Protein AF-A0A1S8XAU7-F1 (afdb_monomer_lite)

Organism: Opisthorchis viverrini (NCBI:txid6198)

Radius of gyration: 18.82 Å; chains: 1; bounding box: 39×49×48 Å

Secondary structure (DSSP, 8-state):
--TT---HHHHHHHHTTT-HHHHHHHIIIIISSPPEEPP--HHHHHHHHHTT-----EE------SSS------EEEE----SS-TTS-HHHHHHHHHHHHHHHHHHHHHTT-SEEEEPTTTTPPPPP-

Structure (mmCIF, N/CA/C/O backbone):
data_AF-A0A1S8XAU7-F1
#
_entry.id   AF-A0A1S8XAU7-F1
#
loop_
_atom_site.group_PDB
_atom_site.id
_atom_site.type_symbol
_atom_site.label_atom_id
_atom_site.label_alt_id
_atom_site.label_comp_id
_atom_site.label_asym_id
_atom_site.label_entity_id
_atom_site.label_seq_id
_atom_site.pdbx_PDB_ins_code
_atom_site.Cartn_x
_atom_site.Cartn_y
_atom_site.Cartn_z
_atom_site.occupancy
_atom_site.B_iso_or_equiv
_atom_site.auth_seq_id
_atom_site.auth_comp_id
_atom_site.auth_asym_id
_atom_site.auth_atom_id
_atom_site.pdbx_PDB_model_num
ATOM 1 N N . MET A 1 1 ? 12.501 27.644 3.684 1.00 48.28 1 MET A N 1
ATOM 2 C CA . MET A 1 1 ? 12.227 26.217 3.929 1.00 48.28 1 MET A CA 1
ATOM 3 C C . MET A 1 1 ? 12.328 26.024 5.430 1.00 48.28 1 MET A C 1
ATOM 5 O O . MET A 1 1 ? 13.396 26.276 5.975 1.00 48.28 1 MET A O 1
ATOM 9 N N . ASN A 1 2 ? 11.203 25.785 6.104 1.00 45.47 2 ASN A N 1
ATOM 10 C CA . ASN A 1 2 ? 11.195 25.536 7.541 1.00 45.47 2 ASN A CA 1
ATOM 11 C C . ASN A 1 2 ? 11.858 24.162 7.768 1.00 45.47 2 ASN A C 1
ATOM 13 O O . ASN A 1 2 ? 11.346 23.188 7.223 1.00 45.47 2 ASN A O 1
ATOM 17 N N . PRO A 1 3 ? 12.973 24.057 8.517 1.00 51.09 3 PRO A N 1
ATOM 18 C CA . PRO A 1 3 ? 13.658 22.779 8.748 1.00 51.09 3 PRO A CA 1
ATOM 19 C C . PRO A 1 3 ? 12.805 21.750 9.500 1.00 51.09 3 PRO A C 1
ATOM 21 O O . PRO A 1 3 ? 13.226 20.619 9.676 1.00 51.09 3 PRO A O 1
ATOM 24 N N . TRP A 1 4 ? 11.639 22.163 10.000 1.00 51.38 4 TRP A N 1
ATOM 25 C CA . TRP A 1 4 ? 10.731 21.350 10.803 1.00 51.38 4 TRP A CA 1
ATOM 26 C C . TRP A 1 4 ? 9.436 20.989 10.057 1.00 51.38 4 TRP A C 1
ATOM 28 O O . TRP A 1 4 ? 8.601 20.272 10.598 1.00 51.38 4 TRP A O 1
ATOM 38 N N . GLU A 1 5 ? 9.266 21.467 8.819 1.00 58.91 5 GLU A N 1
ATOM 39 C CA . GLU A 1 5 ? 8.208 21.047 7.884 1.00 58.91 5 GLU A CA 1
ATOM 40 C C . GLU A 1 5 ? 8.795 20.052 6.871 1.00 58.91 5 GLU A C 1
ATOM 42 O O . GLU A 1 5 ? 8.775 20.276 5.661 1.00 58.91 5 GLU A O 1
ATOM 47 N N . GLU A 1 6 ? 9.410 18.980 7.368 1.00 56.94 6 GLU A N 1
ATOM 48 C CA . GLU A 1 6 ? 10.026 17.969 6.511 1.00 56.94 6 GLU A CA 1
ATOM 49 C C . GLU A 1 6 ? 8.985 16.948 6.046 1.00 56.94 6 GLU A C 1
ATOM 51 O O . GLU A 1 6 ? 8.429 16.194 6.844 1.00 56.94 6 GLU A O 1
ATOM 56 N N . ASN A 1 7 ? 8.792 16.843 4.729 1.00 64.50 7 ASN A N 1
ATOM 57 C CA . ASN A 1 7 ? 8.047 15.741 4.105 1.00 64.50 7 ASN A CA 1
ATOM 58 C C . ASN A 1 7 ? 8.960 14.524 3.823 1.00 64.50 7 ASN A C 1
ATOM 60 O O . ASN A 1 7 ? 8.703 13.718 2.925 1.00 64.50 7 ASN A O 1
ATOM 64 N N . GLY A 1 8 ? 10.043 14.385 4.596 1.00 71.00 8 GLY A N 1
ATOM 65 C CA . GLY A 1 8 ? 11.029 13.312 4.479 1.00 71.00 8 GLY A CA 1
ATOM 66 C C . GLY A 1 8 ? 11.844 13.346 3.180 1.00 71.00 8 GLY A C 1
ATOM 67 O O . GLY A 1 8 ? 11.925 14.351 2.477 1.00 71.00 8 GLY A O 1
ATOM 68 N N . LEU A 1 9 ? 12.461 12.208 2.845 1.00 80.94 9 LEU A N 1
ATOM 69 C CA . LEU A 1 9 ? 13.309 12.051 1.653 1.00 80.94 9 LEU A CA 1
ATOM 70 C C . LEU A 1 9 ? 12.543 12.194 0.322 1.00 80.94 9 LEU A C 1
ATOM 72 O O . LEU A 1 9 ? 13.160 12.503 -0.698 1.00 80.94 9 LEU A O 1
ATOM 76 N N . ASP A 1 10 ? 11.216 12.014 0.332 1.00 78.75 10 ASP A N 1
ATOM 77 C CA . ASP A 1 10 ? 10.355 12.202 -0.847 1.00 78.75 10 ASP A CA 1
ATOM 78 C C . ASP A 1 10 ? 10.473 13.651 -1.367 1.00 78.75 10 ASP A C 1
ATOM 80 O O . ASP A 1 10 ? 10.685 13.866 -2.559 1.00 78.75 10 ASP A O 1
ATOM 84 N N . GLN A 1 11 ? 10.479 14.644 -0.474 1.00 81.31 11 GLN A N 1
ATOM 85 C CA . GLN A 1 11 ? 10.620 16.061 -0.836 1.00 81.31 11 GLN A CA 1
ATOM 86 C C . GLN A 1 11 ? 11.972 16.382 -1.487 1.00 81.31 11 GLN A C 1
ATOM 88 O O . GLN A 1 11 ? 12.057 17.198 -2.408 1.00 81.31 11 GLN A O 1
ATOM 93 N N . PHE A 1 12 ? 13.045 15.737 -1.020 1.00 79.75 12 PHE A N 1
ATOM 94 C CA . PHE A 1 12 ? 14.367 15.874 -1.632 1.00 79.75 12 PHE A CA 1
ATOM 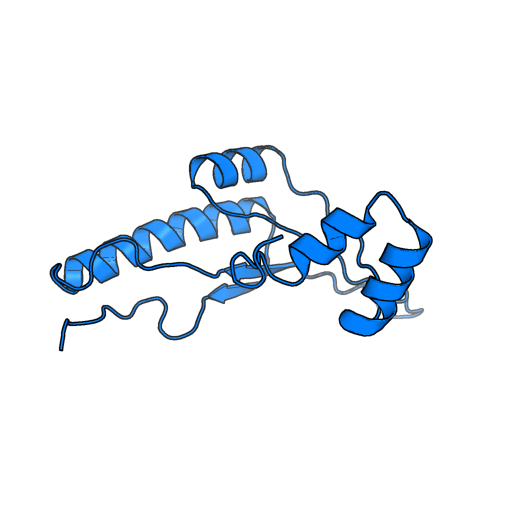95 C C . PHE A 1 12 ? 14.384 15.290 -3.043 1.00 79.75 12 PHE A C 1
ATOM 97 O O . PHE A 1 12 ? 14.993 15.879 -3.934 1.00 79.75 12 PHE A O 1
ATOM 104 N N . SER A 1 13 ? 13.685 14.172 -3.263 1.00 80.50 13 SER A N 1
ATOM 105 C CA . SER A 1 13 ? 13.545 13.598 -4.600 1.00 80.50 13 SER A CA 1
ATOM 106 C C . SER A 1 13 ? 12.770 14.523 -5.544 1.00 80.50 13 SER A C 1
ATOM 108 O O . SER A 1 13 ? 13.254 14.772 -6.643 1.00 80.50 13 SER A O 1
ATOM 110 N N . GLU A 1 14 ? 11.663 15.117 -5.083 1.00 84.06 14 GLU A N 1
ATOM 111 C CA . GLU A 1 14 ? 10.847 16.081 -5.842 1.00 84.06 14 GLU A CA 1
ATOM 112 C C . GLU A 1 14 ? 11.647 17.340 -6.204 1.00 84.06 14 GLU A C 1
ATOM 114 O O . GLU A 1 14 ? 11.641 17.797 -7.343 1.00 84.06 14 GLU A O 1
ATOM 119 N N . THR A 1 15 ? 12.419 17.870 -5.251 1.00 85.75 15 THR A N 1
ATOM 120 C CA . THR A 1 15 ? 13.265 19.056 -5.475 1.00 85.75 15 THR A CA 1
ATOM 121 C C . THR A 1 15 ? 14.338 18.804 -6.540 1.00 85.75 15 THR A C 1
ATOM 123 O O . THR A 1 15 ? 14.741 19.725 -7.251 1.00 85.75 15 THR A O 1
ATOM 126 N N . LEU A 1 16 ? 14.807 17.560 -6.660 1.00 85.56 16 LEU A N 1
ATOM 127 C CA . LEU A 1 16 ? 15.823 17.155 -7.628 1.00 85.56 16 LEU A CA 1
ATOM 128 C C . LEU A 1 16 ? 15.233 16.672 -8.960 1.00 85.56 16 LEU A C 1
ATOM 130 O O . LEU A 1 16 ? 16.005 16.352 -9.857 1.00 85.56 16 LEU A O 1
ATOM 134 N N . GLU A 1 17 ? 13.909 16.641 -9.148 1.00 83.25 17 GLU A N 1
ATOM 135 C CA . GLU A 1 17 ? 13.299 16.127 -10.388 1.00 83.25 17 GLU A CA 1
ATOM 136 C C . GLU A 1 17 ? 13.765 16.865 -11.648 1.00 83.25 17 GLU A C 1
ATOM 138 O O . GLU A 1 17 ? 13.919 16.247 -12.703 1.00 83.25 17 GLU A O 1
ATOM 143 N N . SER A 1 18 ? 14.048 18.168 -11.542 1.00 87.62 18 SER A N 1
ATOM 144 C CA . SER A 1 18 ? 14.593 18.964 -12.648 1.00 87.62 18 SER A CA 1
ATOM 145 C C . SER A 1 18 ? 16.081 18.714 -12.921 1.00 87.62 18 SER A C 1
ATOM 147 O O . SER A 1 18 ? 16.564 19.039 -14.004 1.00 87.62 18 SER A O 1
ATOM 149 N N . ASP A 1 19 ? 16.817 18.153 -11.958 1.00 91.12 19 ASP A N 1
ATOM 150 C CA . ASP A 1 19 ? 18.228 17.786 -12.087 1.00 91.12 19 ASP A CA 1
ATOM 151 C C . ASP A 1 19 ? 18.364 16.262 -12.177 1.00 91.12 19 ASP A C 1
ATOM 153 O O . ASP A 1 19 ? 18.566 15.556 -11.188 1.00 91.12 19 ASP A O 1
ATOM 157 N N . SER A 1 20 ? 18.290 15.745 -13.405 1.00 87.69 20 SER A N 1
ATOM 158 C CA . SER A 1 20 ? 18.391 14.305 -13.660 1.00 87.69 20 SER A CA 1
ATOM 159 C C . SER A 1 20 ? 19.668 13.678 -13.088 1.00 87.69 20 SER A C 1
ATOM 161 O O . SER A 1 20 ? 19.628 12.517 -12.681 1.00 87.69 20 SER A O 1
ATOM 163 N N . TYR A 1 21 ? 20.791 14.405 -13.065 1.00 89.88 21 TYR A N 1
ATOM 164 C CA . TYR A 1 21 ? 22.052 13.882 -12.538 1.00 89.88 21 TYR A CA 1
ATOM 165 C C . TYR A 1 21 ? 22.039 13.865 -11.006 1.00 89.88 21 TYR A C 1
ATOM 167 O O . TYR A 1 21 ? 22.407 12.860 -10.391 1.00 89.88 21 TYR A O 1
ATOM 175 N N . GLY A 1 22 ? 21.562 14.949 -10.389 1.00 91.31 22 GLY A N 1
ATOM 176 C CA . GLY A 1 22 ? 21.364 15.041 -8.945 1.00 91.31 22 GLY A CA 1
ATOM 177 C C . GLY A 1 22 ? 20.417 13.964 -8.415 1.00 91.31 22 GLY A C 1
ATOM 178 O O . GLY A 1 22 ? 20.750 13.278 -7.446 1.00 91.31 22 GLY A O 1
ATOM 179 N N . LEU A 1 23 ? 19.287 13.740 -9.091 1.00 89.12 23 LEU A N 1
ATOM 180 C CA . LEU A 1 23 ? 18.319 12.705 -8.725 1.00 89.12 23 LEU A CA 1
ATOM 181 C C . LEU A 1 23 ? 18.914 11.295 -8.833 1.00 89.12 23 LEU A C 1
ATOM 183 O O . LEU A 1 23 ? 18.711 10.466 -7.946 1.00 89.12 23 LEU A O 1
ATOM 187 N N . GLU A 1 24 ? 19.679 11.011 -9.889 1.00 89.69 24 GLU A N 1
ATOM 188 C CA . GLU A 1 24 ? 20.340 9.714 -10.045 1.00 89.69 24 GLU A CA 1
ATOM 189 C C . GLU A 1 24 ? 21.387 9.474 -8.948 1.00 89.69 24 GLU A C 1
ATOM 191 O O . GLU A 1 24 ? 21.421 8.396 -8.348 1.00 89.69 24 GLU A O 1
ATOM 196 N N . ALA A 1 25 ? 22.206 10.482 -8.633 1.00 91.50 25 ALA A N 1
ATOM 197 C CA . ALA A 1 25 ? 23.181 10.405 -7.551 1.00 91.50 25 ALA A CA 1
ATOM 198 C C . ALA A 1 25 ? 22.505 10.200 -6.185 1.00 91.50 25 ALA A C 1
ATOM 200 O O . ALA A 1 25 ? 22.943 9.346 -5.412 1.00 91.50 25 ALA A O 1
ATOM 201 N N . PHE A 1 26 ? 21.416 10.922 -5.911 1.00 91.19 26 PHE A N 1
ATOM 202 C CA . PHE A 1 26 ? 20.611 10.768 -4.701 1.00 91.19 26 PHE A CA 1
ATOM 203 C C . PHE A 1 26 ? 20.034 9.353 -4.584 1.00 91.19 26 PHE A C 1
ATOM 205 O O . PHE A 1 26 ? 20.267 8.672 -3.583 1.00 91.19 26 PHE A O 1
ATOM 212 N N . CYS A 1 27 ? 19.366 8.856 -5.633 1.00 90.31 27 CYS A N 1
ATOM 213 C CA . CYS A 1 27 ? 18.843 7.492 -5.651 1.00 90.31 27 CYS A CA 1
ATOM 214 C C . CYS A 1 27 ? 19.949 6.453 -5.450 1.00 90.31 27 CYS A C 1
ATOM 216 O O . CYS A 1 27 ? 19.754 5.500 -4.700 1.00 90.31 27 CYS A O 1
ATOM 218 N N . ARG A 1 28 ? 21.118 6.640 -6.075 1.00 91.75 28 ARG A N 1
ATOM 219 C CA . ARG A 1 28 ? 22.252 5.723 -5.931 1.00 91.75 28 ARG A CA 1
ATOM 220 C C . ARG A 1 28 ? 22.792 5.672 -4.505 1.00 91.75 28 ARG A C 1
ATOM 222 O O . ARG A 1 28 ? 23.123 4.595 -4.021 1.00 91.75 28 ARG A O 1
ATOM 229 N N . LEU A 1 29 ? 22.897 6.822 -3.845 1.00 92.62 29 LEU A N 1
ATOM 230 C CA . LEU A 1 29 ? 23.482 6.926 -2.508 1.00 92.62 29 LEU A CA 1
ATOM 231 C C . LEU A 1 29 ? 22.522 6.474 -1.402 1.00 92.62 29 LEU A C 1
ATOM 233 O O . LEU A 1 29 ? 22.948 5.759 -0.502 1.00 92.62 29 LEU A O 1
ATOM 237 N N . PHE A 1 30 ? 21.246 6.860 -1.471 1.00 90.69 30 PHE A N 1
ATOM 238 C CA . PHE A 1 30 ? 20.274 6.587 -0.402 1.00 90.69 30 PHE A CA 1
ATOM 239 C C . PHE A 1 30 ? 19.478 5.298 -0.613 1.00 90.69 30 PHE A C 1
ATOM 241 O O . PHE A 1 30 ? 19.161 4.604 0.348 1.00 90.69 30 PHE A O 1
ATOM 248 N N . TYR A 1 31 ? 19.170 4.963 -1.867 1.00 88.94 31 TYR A N 1
ATOM 249 C CA . TYR A 1 31 ? 18.299 3.836 -2.216 1.00 88.94 31 TYR A CA 1
ATOM 250 C C . TYR A 1 31 ? 19.017 2.742 -3.025 1.00 88.94 31 TYR A C 1
ATOM 252 O O . TYR A 1 31 ? 18.431 1.705 -3.332 1.00 88.94 31 TYR A O 1
ATOM 260 N N . GLY A 1 32 ? 20.287 2.946 -3.390 1.00 89.62 32 GLY A N 1
ATOM 261 C CA . GLY A 1 32 ? 21.094 2.022 -4.189 1.00 89.62 32 GLY A CA 1
ATOM 262 C C . GLY A 1 32 ? 20.840 2.122 -5.695 1.00 89.62 32 GLY A C 1
ATOM 263 O O . GLY A 1 32 ? 21.733 2.495 -6.453 1.00 89.62 32 GLY A O 1
ATOM 264 N N . LYS A 1 33 ? 19.635 1.787 -6.165 1.00 86.31 33 LYS A N 1
ATOM 265 C CA . LYS A 1 33 ? 19.253 1.908 -7.584 1.00 86.31 33 LYS A CA 1
ATOM 266 C C . LYS A 1 33 ? 17.869 2.533 -7.693 1.00 86.31 33 LYS A C 1
ATOM 268 O O . LYS A 1 33 ? 16.961 2.158 -6.958 1.00 86.31 33 LYS A O 1
ATOM 273 N N . ARG A 1 34 ? 17.685 3.434 -8.663 1.00 87.12 34 ARG A N 1
ATOM 274 C CA . ARG A 1 34 ? 16.352 3.921 -9.028 1.00 87.12 34 ARG A CA 1
ATOM 275 C C . ARG A 1 34 ? 15.506 2.757 -9.554 1.00 87.12 34 ARG A C 1
ATOM 277 O O . ARG A 1 34 ? 15.906 2.071 -10.496 1.00 87.12 34 ARG A O 1
ATOM 284 N N . LEU A 1 35 ? 14.366 2.525 -8.914 1.00 90.00 35 LEU A N 1
ATOM 285 C CA . LEU A 1 35 ? 13.421 1.485 -9.309 1.00 90.00 35 LEU A CA 1
ATOM 286 C C . LEU A 1 35 ? 12.453 2.013 -10.363 1.00 90.00 35 LEU A C 1
ATOM 288 O O . LEU A 1 35 ? 12.078 3.186 -10.339 1.00 90.00 35 LEU A O 1
ATOM 292 N N . ASP A 1 36 ? 12.013 1.120 -11.243 1.00 90.81 36 ASP A N 1
ATOM 293 C CA . ASP A 1 36 ? 10.962 1.438 -12.202 1.00 90.81 36 ASP A CA 1
ATOM 294 C C . ASP A 1 36 ? 9.622 1.538 -11.469 1.00 90.81 36 ASP A C 1
ATOM 296 O O . ASP A 1 36 ? 9.288 0.683 -10.639 1.00 90.81 36 ASP A O 1
ATOM 300 N N . VAL A 1 37 ? 8.840 2.566 -11.796 1.00 91.88 37 VAL A N 1
ATOM 301 C CA . VAL A 1 37 ? 7.463 2.691 -11.312 1.00 91.88 37 VAL A CA 1
ATOM 302 C C . VAL A 1 37 ? 6.613 1.643 -12.024 1.00 91.88 37 VAL A C 1
ATOM 304 O O . VAL A 1 37 ? 6.618 1.539 -13.252 1.00 91.88 37 VAL A O 1
ATOM 307 N N . LEU A 1 38 ? 5.902 0.830 -11.249 1.00 93.50 38 LEU A N 1
ATOM 308 C CA . LEU A 1 38 ? 5.013 -0.188 -11.788 1.00 93.50 38 LEU A CA 1
ATOM 309 C C . LEU A 1 38 ? 3.665 0.456 -12.121 1.00 93.50 38 LEU A C 1
ATOM 311 O O . LEU A 1 38 ? 3.064 1.100 -11.268 1.00 93.50 38 LEU A O 1
ATOM 315 N N . SER A 1 39 ? 3.173 0.245 -13.342 1.00 91.44 39 SER A N 1
ATOM 316 C CA . SER A 1 39 ? 1.822 0.668 -13.717 1.00 91.44 39 SER A CA 1
ATOM 317 C C . SER A 1 39 ? 0.780 -0.099 -12.900 1.00 91.44 39 SER A C 1
ATOM 319 O O . SER A 1 39 ? 0.817 -1.333 -12.812 1.00 91.44 39 SER A O 1
ATOM 321 N N . ILE A 1 40 ? -0.133 0.653 -12.296 1.00 93.50 40 ILE A N 1
ATOM 322 C CA . ILE A 1 40 ? -1.256 0.155 -11.505 1.00 93.50 40 ILE A CA 1
ATOM 323 C C . ILE A 1 40 ? -2.549 0.406 -12.303 1.00 93.50 40 ILE A C 1
ATOM 325 O O . ILE A 1 40 ? -2.598 1.388 -13.047 1.00 93.50 40 ILE A O 1
ATOM 329 N N . PRO A 1 41 ? -3.581 -0.457 -12.198 1.00 95.00 41 PRO A N 1
ATOM 330 C CA . PRO A 1 41 ? -4.869 -0.209 -12.839 1.00 95.00 41 PRO A CA 1
ATOM 331 C C . PRO A 1 41 ? -5.495 1.124 -12.412 1.00 95.00 41 PRO A C 1
ATOM 333 O O . PRO A 1 41 ? -5.458 1.482 -11.236 1.00 95.00 41 PRO A O 1
ATOM 336 N N . GLU A 1 42 ? -6.116 1.819 -13.362 1.00 95.06 42 GLU A N 1
ATOM 337 C CA . GLU A 1 42 ? -6.749 3.127 -13.142 1.00 95.06 42 GLU A CA 1
ATOM 338 C C . GLU A 1 42 ? -7.840 3.069 -12.058 1.00 95.06 42 GLU A C 1
ATOM 340 O O . GLU A 1 42 ? -7.878 3.905 -11.158 1.00 95.06 42 GLU A O 1
ATOM 345 N N . ASP A 1 43 ? -8.659 2.014 -12.063 1.00 94.56 43 ASP A N 1
ATOM 346 C CA . ASP A 1 43 ? -9.717 1.809 -11.065 1.00 94.56 43 ASP A CA 1
ATOM 347 C C . ASP A 1 43 ? -9.167 1.731 -9.626 1.00 94.56 43 ASP A C 1
ATOM 349 O O . ASP A 1 43 ? -9.805 2.201 -8.675 1.00 94.56 43 ASP A O 1
ATOM 353 N N . ALA A 1 44 ? -7.963 1.167 -9.461 1.00 95.56 44 ALA A N 1
ATOM 354 C CA . ALA A 1 44 ? -7.290 1.086 -8.169 1.00 95.56 44 ALA A CA 1
ATOM 355 C C . ALA A 1 44 ? -6.769 2.454 -7.718 1.00 95.56 44 ALA A C 1
ATOM 357 O O . ALA A 1 44 ? -6.898 2.786 -6.539 1.00 95.56 44 ALA A O 1
ATOM 358 N N . TYR A 1 45 ? -6.253 3.274 -8.641 1.00 94.81 45 TYR A N 1
ATOM 359 C CA . TYR A 1 45 ? -5.872 4.656 -8.343 1.00 94.81 45 TYR A CA 1
ATOM 360 C C . TYR A 1 45 ? -7.073 5.494 -7.904 1.00 94.81 45 TYR A C 1
ATOM 362 O O . TYR A 1 45 ? -7.020 6.119 -6.848 1.00 94.81 45 TYR A O 1
ATOM 370 N N . GLN A 1 46 ? -8.182 5.442 -8.643 1.00 95.44 46 GLN A N 1
ATOM 371 C CA . GLN A 1 46 ? -9.398 6.194 -8.310 1.00 95.44 46 GLN A CA 1
ATOM 372 C C . GLN A 1 46 ? -10.012 5.751 -6.979 1.00 95.44 46 GLN A C 1
ATOM 374 O O . GLN A 1 46 ? -10.578 6.545 -6.226 1.00 95.44 46 GLN A O 1
ATOM 379 N N . THR A 1 47 ? -9.930 4.457 -6.666 1.00 95.38 47 THR A N 1
ATOM 380 C CA . THR A 1 47 ? -10.387 3.946 -5.371 1.00 95.38 47 THR A CA 1
ATOM 381 C C . THR A 1 47 ? -9.462 4.399 -4.246 1.00 95.38 47 THR A C 1
ATOM 383 O O . THR A 1 47 ? -9.960 4.853 -3.220 1.00 95.38 47 THR A O 1
ATOM 386 N N . ALA A 1 48 ? -8.144 4.360 -4.446 1.00 95.50 48 ALA A N 1
ATOM 387 C CA . ALA A 1 48 ? -7.180 4.857 -3.469 1.00 95.50 48 ALA A CA 1
ATOM 388 C C . ALA A 1 48 ? -7.344 6.363 -3.200 1.00 95.50 48 ALA A C 1
ATOM 390 O O . ALA A 1 48 ? -7.360 6.769 -2.042 1.00 95.50 48 ALA A O 1
ATOM 391 N N . GLU A 1 49 ? -7.553 7.175 -4.239 1.00 95.12 49 GLU A N 1
ATOM 392 C CA . GLU A 1 49 ? -7.780 8.620 -4.115 1.00 95.12 49 GLU A CA 1
ATOM 393 C C . GLU A 1 49 ? -9.038 8.930 -3.288 1.00 95.12 49 GLU A C 1
ATOM 395 O O . GLU A 1 49 ? -8.985 9.717 -2.345 1.00 95.12 49 GLU A O 1
ATOM 400 N N . ARG A 1 50 ? -10.157 8.239 -3.556 1.00 95.88 50 ARG A N 1
ATOM 401 C CA . ARG A 1 50 ? -11.396 8.380 -2.763 1.00 95.88 50 ARG A CA 1
ATOM 402 C C . ARG A 1 50 ? -11.226 7.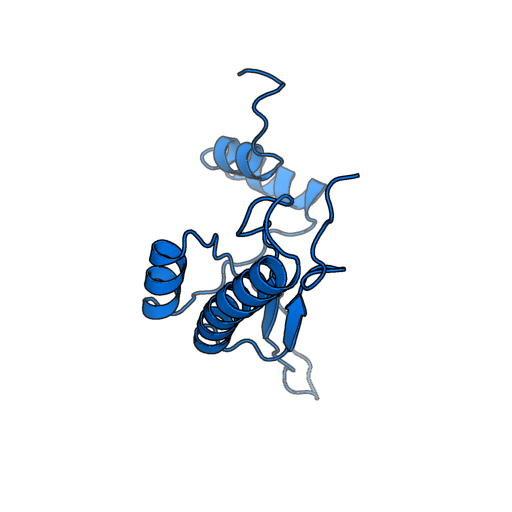991 -1.293 1.00 95.88 50 ARG A C 1
ATOM 404 O O . ARG A 1 50 ? -11.984 8.468 -0.451 1.00 95.88 50 ARG A O 1
ATOM 411 N N . LEU A 1 51 ? -10.278 7.105 -0.998 1.00 94.19 51 LEU A N 1
ATOM 412 C CA . LEU A 1 51 ? -9.974 6.625 0.349 1.00 94.19 51 LEU A CA 1
ATOM 413 C C . LEU A 1 51 ? -8.869 7.431 1.047 1.00 94.19 51 LEU A C 1
ATOM 415 O O . LEU A 1 51 ? -8.509 7.075 2.169 1.00 94.19 51 LEU A O 1
ATOM 419 N N . ASP A 1 52 ? -8.333 8.478 0.407 1.00 93.62 52 ASP A N 1
ATOM 420 C CA . ASP A 1 52 ? -7.165 9.234 0.886 1.00 93.62 52 ASP A CA 1
ATOM 421 C C . ASP A 1 52 ? -5.956 8.314 1.174 1.00 93.62 52 ASP A C 1
ATOM 423 O O . ASP A 1 52 ? -5.239 8.440 2.170 1.00 93.62 52 ASP A O 1
ATOM 427 N N . LEU A 1 53 ? -5.753 7.317 0.305 1.00 93.19 53 LEU A N 1
ATOM 428 C CA . LEU A 1 53 ? -4.677 6.333 0.394 1.00 93.19 53 LEU A CA 1
ATOM 429 C C . LEU A 1 53 ? -3.563 6.668 -0.605 1.00 93.19 53 LEU A C 1
ATOM 431 O O . LEU A 1 53 ? -3.752 6.610 -1.821 1.00 93.19 53 LEU A O 1
ATOM 435 N N . LYS A 1 54 ? -2.351 6.924 -0.101 1.00 93.62 54 LYS A N 1
ATOM 436 C CA . LYS A 1 54 ? -1.154 7.088 -0.940 1.00 93.62 54 LYS A CA 1
ATOM 437 C C . LYS A 1 54 ? -0.742 5.743 -1.548 1.00 93.62 54 LYS A C 1
ATOM 439 O O . LYS A 1 54 ? -0.129 4.914 -0.878 1.00 93.62 54 LYS A O 1
ATOM 444 N N . LEU A 1 55 ? -1.031 5.554 -2.834 1.00 95.12 55 LEU A N 1
ATOM 445 C CA . LEU A 1 55 ? -0.703 4.336 -3.575 1.00 95.12 55 LEU A CA 1
ATOM 446 C C . LEU A 1 55 ? 0.567 4.519 -4.422 1.00 95.12 55 LEU A C 1
ATOM 448 O O . LEU A 1 55 ? 0.601 5.310 -5.363 1.00 95.12 55 LEU A O 1
ATOM 452 N N . LYS A 1 56 ? 1.621 3.763 -4.098 1.00 93.88 56 LYS A N 1
ATOM 453 C CA . LYS A 1 56 ? 2.892 3.721 -4.839 1.00 93.88 56 LYS A CA 1
ATOM 454 C C . LYS A 1 56 ? 3.231 2.268 -5.179 1.00 93.88 56 LYS A C 1
ATOM 456 O O . LYS A 1 56 ? 3.077 1.391 -4.332 1.00 93.88 56 LYS A O 1
ATOM 461 N N . ALA A 1 57 ? 3.730 2.010 -6.388 1.00 95.94 57 ALA A N 1
ATOM 462 C CA . ALA A 1 57 ? 4.178 0.680 -6.793 1.00 95.94 57 ALA A CA 1
ATOM 463 C C . ALA A 1 57 ? 5.500 0.747 -7.559 1.00 95.94 57 ALA A C 1
ATOM 465 O O . ALA A 1 57 ? 5.685 1.573 -8.452 1.00 95.94 57 ALA A O 1
ATOM 466 N N . TYR A 1 58 ? 6.409 -0.164 -7.220 1.00 95.38 58 TYR A N 1
ATOM 467 C CA . TYR A 1 58 ? 7.755 -0.222 -7.781 1.00 95.38 58 TYR A CA 1
ATOM 468 C C . TYR A 1 58 ? 8.099 -1.644 -8.201 1.00 95.38 58 TYR A C 1
ATOM 470 O O . TYR A 1 58 ? 7.602 -2.620 -7.633 1.00 95.38 58 TYR A O 1
ATOM 478 N N . ARG A 1 59 ? 8.977 -1.766 -9.194 1.00 94.38 59 ARG A N 1
ATOM 479 C CA . ARG A 1 59 ? 9.453 -3.048 -9.702 1.00 94.38 59 ARG A CA 1
ATOM 480 C C . ARG A 1 59 ? 10.923 -3.249 -9.363 1.00 94.38 59 ARG A C 1
ATOM 482 O O . ARG A 1 59 ? 11.782 -2.473 -9.770 1.00 94.38 59 ARG A O 1
ATOM 489 N N . PHE A 1 60 ? 11.213 -4.375 -8.721 1.00 92.94 60 PHE A N 1
ATOM 490 C CA . PHE A 1 60 ? 12.570 -4.896 -8.604 1.00 92.94 60 PHE A CA 1
ATOM 491 C C . PHE A 1 60 ? 12.843 -5.843 -9.782 1.00 92.94 60 PHE A C 1
ATOM 493 O O . PHE A 1 60 ? 12.161 -6.865 -9.912 1.00 92.94 60 PHE A O 1
ATOM 500 N N . PRO A 1 61 ? 13.784 -5.520 -10.686 1.00 89.25 61 PRO A N 1
ATOM 501 C CA . PRO A 1 61 ? 14.100 -6.397 -11.803 1.00 89.25 61 PRO A CA 1
ATOM 502 C C . PRO A 1 61 ? 14.900 -7.616 -11.331 1.00 89.25 61 PRO A C 1
ATOM 504 O O . PRO A 1 61 ? 15.788 -7.509 -10.489 1.00 89.25 61 PRO A O 1
ATOM 507 N N . SER A 1 62 ? 14.622 -8.772 -11.928 1.00 86.69 62 SER A N 1
ATOM 508 C CA . SER A 1 62 ? 15.444 -9.976 -11.793 1.00 86.69 62 SER A CA 1
ATOM 509 C C . SER A 1 62 ? 16.251 -10.205 -13.066 1.00 86.69 62 SER A C 1
ATOM 511 O O . SER A 1 62 ? 15.719 -10.032 -14.165 1.00 86.69 62 SER A O 1
ATOM 513 N N . VAL A 1 63 ? 17.494 -10.663 -12.931 1.00 89.44 63 VAL A N 1
ATOM 514 C CA . VAL A 1 63 ? 18.296 -11.111 -14.078 1.00 89.44 63 VAL A CA 1
ATOM 515 C C . VAL A 1 63 ? 17.668 -12.393 -14.652 1.00 89.44 63 VAL A C 1
ATOM 517 O O . VAL A 1 63 ? 17.348 -13.293 -13.870 1.00 89.44 63 VAL A O 1
ATOM 520 N N . PRO A 1 64 ? 17.447 -12.490 -15.979 1.00 92.31 64 PRO A N 1
ATOM 521 C CA . PRO A 1 64 ? 16.975 -13.721 -16.602 1.00 92.31 64 PRO A CA 1
ATOM 522 C C . PRO A 1 64 ? 17.955 -14.865 -16.355 1.00 92.31 64 PRO A C 1
ATOM 524 O O . PRO A 1 64 ? 19.164 -14.701 -16.508 1.00 92.31 64 PRO A O 1
ATOM 527 N N . GLU A 1 65 ? 17.432 -16.035 -16.010 1.00 93.69 65 GLU A N 1
ATOM 528 C CA . GLU A 1 65 ? 18.240 -17.239 -15.865 1.00 93.69 65 GLU A CA 1
ATOM 529 C C . GLU A 1 65 ? 18.018 -18.208 -17.017 1.00 93.69 65 GLU A C 1
ATOM 531 O O . GLU A 1 65 ? 16.955 -18.230 -17.630 1.00 93.69 65 GLU A O 1
ATOM 536 N N . GLN A 1 66 ? 19.028 -19.031 -17.298 1.00 95.25 66 GLN A N 1
ATOM 537 C CA . GLN A 1 66 ? 19.000 -19.963 -18.426 1.00 95.25 66 GLN A CA 1
ATOM 538 C C . GLN A 1 66 ? 18.000 -21.110 -18.231 1.00 95.25 66 GLN A C 1
ATOM 540 O O . GLN A 1 66 ? 17.394 -21.558 -19.199 1.00 95.25 66 GLN A O 1
ATOM 545 N N . LEU A 1 67 ? 17.846 -21.598 -16.995 1.00 96.62 67 LEU A N 1
ATOM 546 C CA . LEU A 1 67 ? 17.077 -22.816 -16.705 1.00 96.62 67 LEU A CA 1
ATOM 547 C C . LEU A 1 67 ? 15.765 -22.560 -15.959 1.00 96.62 67 LEU A C 1
ATOM 549 O O . LEU A 1 67 ? 14.837 -23.357 -16.085 1.00 96.62 67 LEU A O 1
ATOM 553 N N . ARG A 1 68 ? 15.667 -21.480 -15.171 1.00 95.69 68 ARG A N 1
ATOM 554 C CA . ARG A 1 68 ? 14.457 -21.174 -14.395 1.00 95.69 68 ARG A CA 1
ATOM 555 C C . ARG A 1 68 ? 13.673 -20.027 -15.005 1.00 95.69 68 ARG A C 1
ATOM 557 O O . ARG A 1 68 ? 14.221 -18.972 -15.316 1.00 95.69 68 ARG A O 1
ATOM 564 N N . SER A 1 69 ? 12.359 -20.212 -15.083 1.00 93.88 69 SER A N 1
ATOM 565 C CA . SER A 1 69 ? 11.441 -19.120 -15.377 1.00 93.88 69 SER A CA 1
ATOM 566 C C . SER A 1 69 ? 11.440 -18.088 -14.235 1.00 93.88 69 SER A C 1
ATOM 568 O O . SER A 1 69 ? 11.646 -18.450 -13.067 1.00 93.88 69 SER A O 1
ATOM 570 N N . PRO A 1 70 ? 11.179 -16.802 -14.529 1.00 93.69 70 PRO A N 1
ATOM 571 C CA . PRO A 1 70 ? 11.025 -15.780 -13.501 1.00 93.69 70 PRO A CA 1
ATOM 572 C C . PRO A 1 70 ? 9.914 -16.139 -12.507 1.00 93.69 70 PRO A C 1
ATOM 574 O O . PRO A 1 70 ? 8.829 -16.566 -12.898 1.00 93.69 70 PRO A O 1
ATOM 577 N N . ARG A 1 71 ? 10.172 -15.925 -11.214 1.00 93.44 71 ARG A N 1
ATOM 578 C CA . ARG A 1 71 ? 9.165 -16.035 -10.148 1.00 93.44 71 ARG A CA 1
ATOM 579 C C . ARG A 1 71 ? 8.719 -14.634 -9.763 1.00 93.44 71 ARG A C 1
ATOM 581 O O . ARG A 1 71 ? 9.262 -14.037 -8.839 1.00 93.44 71 ARG A O 1
ATOM 588 N N . LEU A 1 72 ? 7.798 -14.087 -10.545 1.00 92.81 72 LEU A N 1
ATOM 589 C CA . LEU A 1 72 ? 7.267 -12.750 -10.310 1.00 92.81 72 LEU A CA 1
ATOM 590 C C . LEU A 1 72 ? 6.209 -12.816 -9.211 1.00 92.81 72 LEU A C 1
ATOM 592 O O . LEU A 1 72 ? 5.280 -13.615 -9.297 1.00 92.81 72 LEU A O 1
ATOM 596 N N . ILE A 1 73 ? 6.357 -11.969 -8.197 1.00 95.50 73 ILE A N 1
ATOM 597 C CA . ILE A 1 73 ? 5.401 -11.834 -7.103 1.00 95.50 73 ILE A CA 1
ATOM 598 C C . ILE A 1 73 ? 5.182 -10.355 -6.805 1.00 95.50 73 ILE A C 1
ATOM 600 O O . ILE A 1 73 ? 6.115 -9.554 -6.887 1.00 95.50 73 ILE A O 1
ATOM 604 N N . ARG A 1 74 ? 3.944 -9.989 -6.483 1.00 96.94 74 ARG A N 1
ATOM 605 C CA . ARG A 1 74 ? 3.574 -8.654 -6.018 1.00 96.94 74 ARG A CA 1
ATOM 606 C C . ARG A 1 74 ? 3.348 -8.708 -4.516 1.00 96.94 74 ARG A C 1
ATOM 608 O O . ARG A 1 74 ? 2.539 -9.501 -4.036 1.00 96.94 74 ARG A O 1
ATOM 615 N N . ILE A 1 75 ? 4.074 -7.866 -3.793 1.00 97.81 75 ILE A N 1
ATOM 616 C CA . ILE A 1 75 ? 3.951 -7.722 -2.345 1.00 97.81 75 ILE A CA 1
ATOM 617 C C . ILE A 1 75 ? 3.305 -6.367 -2.068 1.00 97.81 75 ILE A C 1
ATOM 619 O O . ILE A 1 75 ? 3.733 -5.360 -2.628 1.00 97.81 75 ILE A O 1
ATOM 623 N N . GLY A 1 76 ? 2.277 -6.358 -1.227 1.00 97.81 76 GLY A N 1
ATOM 624 C CA . GLY A 1 76 ? 1.652 -5.151 -0.702 1.00 97.81 76 GLY A CA 1
ATOM 625 C C . GLY A 1 76 ? 2.089 -4.920 0.739 1.00 97.81 76 GLY A C 1
ATOM 626 O O . GLY A 1 76 ? 2.107 -5.853 1.540 1.00 97.81 76 GLY A O 1
ATOM 627 N N . ALA A 1 77 ? 2.425 -3.681 1.073 1.00 97.62 77 ALA A N 1
ATOM 628 C CA . ALA A 1 77 ? 2.663 -3.254 2.445 1.00 97.62 77 ALA A CA 1
ATOM 629 C C . ALA A 1 77 ? 1.704 -2.105 2.756 1.00 97.62 77 ALA A C 1
ATOM 631 O O . ALA A 1 77 ? 1.665 -1.124 2.013 1.00 97.62 77 ALA A O 1
ATOM 632 N N . ILE A 1 78 ? 0.918 -2.251 3.819 1.00 96.62 78 ILE A N 1
ATOM 633 C CA . ILE A 1 78 ? -0.059 -1.252 4.248 1.00 96.62 78 ILE A CA 1
ATOM 634 C C . ILE A 1 78 ? 0.423 -0.614 5.546 1.00 96.62 78 ILE A C 1
ATOM 636 O O . ILE A 1 78 ? 0.730 -1.304 6.518 1.00 96.62 78 ILE A O 1
ATOM 640 N N . GLN A 1 79 ? 0.424 0.715 5.556 1.00 93.38 79 GLN A N 1
ATOM 641 C CA . GLN A 1 79 ? 0.614 1.537 6.741 1.00 93.38 79 GLN A CA 1
ATOM 642 C C . GLN A 1 79 ? -0.630 2.402 6.935 1.00 93.38 79 GLN A C 1
ATOM 644 O O . GLN A 1 79 ? -1.158 2.954 5.967 1.00 93.38 79 GLN A O 1
ATOM 649 N N . ASN A 1 80 ? -1.103 2.530 8.173 1.00 91.88 80 ASN A N 1
ATOM 650 C CA . ASN A 1 80 ? -2.322 3.267 8.478 1.00 91.88 80 ASN A CA 1
ATOM 651 C C . ASN A 1 80 ? -2.238 4.019 9.809 1.00 91.88 80 ASN A C 1
ATOM 653 O O . ASN A 1 80 ? -1.492 3.664 10.719 1.00 91.88 80 ASN A O 1
ATOM 657 N N . LYS A 1 81 ? -3.057 5.064 9.923 1.00 90.25 81 LYS A N 1
ATOM 658 C CA . LYS A 1 81 ? -3.307 5.783 11.178 1.00 90.25 81 LYS A CA 1
AT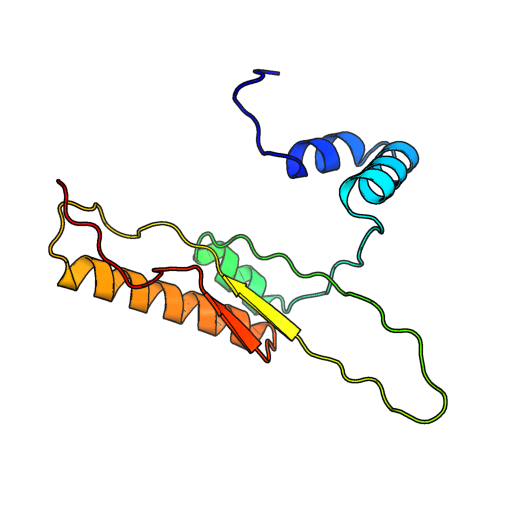OM 659 C C . LYS A 1 81 ? -4.553 5.229 11.873 1.00 90.25 81 LYS A C 1
ATOM 661 O O . LYS A 1 81 ? -5.354 4.533 11.248 1.00 90.25 81 LYS A O 1
ATOM 666 N N . LEU A 1 82 ? -4.738 5.574 13.147 1.00 89.19 82 LEU A N 1
ATOM 667 C CA . LEU A 1 82 ? -5.991 5.300 13.854 1.00 89.19 82 LEU A CA 1
ATOM 668 C C . LEU A 1 82 ? -7.155 6.039 13.178 1.00 89.19 82 LEU A C 1
ATOM 670 O O . LEU A 1 82 ? -7.039 7.213 12.825 1.00 89.19 82 LEU A O 1
ATOM 674 N N . VAL A 1 83 ? -8.275 5.335 13.006 1.00 91.81 83 VAL A N 1
ATOM 675 C CA . VAL A 1 83 ? -9.484 5.874 12.358 1.00 91.81 83 VAL A CA 1
ATOM 676 C C . VAL A 1 83 ? -10.310 6.713 13.331 1.00 91.81 83 VAL A C 1
ATOM 678 O O . VAL A 1 83 ? -10.849 7.754 12.962 1.00 91.81 83 VAL A O 1
ATOM 681 N N . LEU A 1 84 ? -10.409 6.260 14.582 1.00 93.00 84 LEU A N 1
ATOM 682 C CA . LEU A 1 84 ? -11.168 6.916 15.641 1.00 93.00 84 LEU A CA 1
ATOM 683 C C . LEU A 1 84 ? -10.235 7.409 16.756 1.00 93.00 84 LEU A C 1
ATOM 685 O O . LEU A 1 84 ? -9.149 6.854 16.932 1.00 93.00 84 LEU A O 1
ATOM 689 N N . PRO A 1 85 ? -10.652 8.421 17.542 1.00 91.25 85 PRO A N 1
ATOM 690 C CA . PRO A 1 85 ? -9.923 8.830 18.736 1.00 91.25 85 PRO A CA 1
ATOM 691 C C . PRO A 1 85 ? -9.790 7.684 19.743 1.00 91.25 85 PRO A C 1
ATOM 693 O O . PRO A 1 85 ? -10.722 6.898 19.921 1.00 91.25 85 PRO A O 1
ATOM 696 N N . THR A 1 86 ? -8.685 7.670 20.484 1.00 90.31 86 THR A N 1
ATOM 697 C CA . THR A 1 86 ? -8.390 6.664 21.520 1.00 90.31 86 THR A CA 1
ATOM 698 C C . THR A 1 86 ? -9.365 6.691 22.699 1.00 90.31 86 THR A C 1
ATOM 700 O O . THR A 1 86 ? -9.462 5.729 23.447 1.00 90.31 86 THR A O 1
ATOM 703 N N . SER A 1 87 ? -10.142 7.766 22.855 1.00 91.06 87 SER A N 1
ATOM 704 C CA . SER A 1 87 ?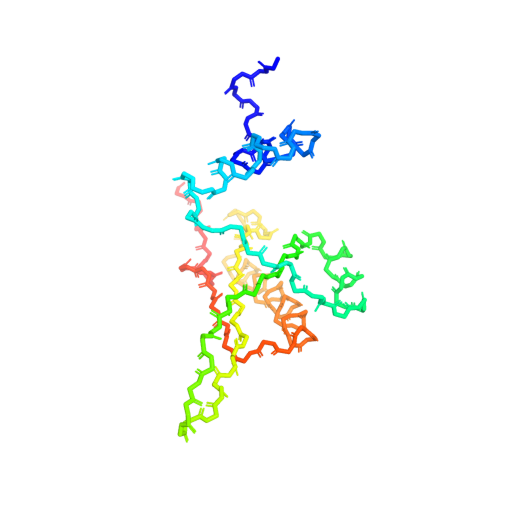 -11.201 7.891 23.864 1.00 91.06 87 SER A CA 1
ATOM 705 C C . SER A 1 87 ? -12.496 7.147 23.519 1.00 91.06 87 SER A C 1
ATOM 707 O O . SER A 1 87 ? -13.406 7.087 24.348 1.00 91.06 87 SER A O 1
ATOM 709 N N . ARG A 1 88 ? -12.628 6.609 22.299 1.00 92.38 88 ARG A N 1
ATOM 710 C CA . ARG A 1 88 ? -13.794 5.810 21.900 1.00 92.38 88 ARG A CA 1
ATOM 711 C C . ARG A 1 88 ? -13.727 4.399 22.491 1.00 92.38 88 ARG A C 1
ATOM 713 O O . ARG A 1 88 ? -12.634 3.922 22.785 1.00 92.38 88 ARG A O 1
ATOM 720 N N . PRO A 1 89 ? -14.865 3.694 22.629 1.00 93.38 89 PRO A N 1
ATOM 721 C CA . PRO A 1 89 ? -14.856 2.294 23.033 1.00 93.38 89 PRO A CA 1
ATOM 722 C C . PRO A 1 89 ? -13.905 1.462 22.165 1.00 93.38 89 PRO A C 1
ATOM 724 O O . PRO A 1 89 ? -13.913 1.580 20.940 1.00 93.38 89 PRO A O 1
ATOM 727 N N . VAL A 1 90 ? -13.109 0.599 22.801 1.00 92.25 90 VAL A N 1
ATOM 728 C CA . VAL A 1 90 ? -12.134 -0.281 22.129 1.00 92.25 90 VAL A CA 1
ATOM 729 C C . VAL A 1 90 ? -12.774 -1.069 20.983 1.00 92.25 90 VAL A C 1
ATOM 731 O O . VAL A 1 90 ? -12.198 -1.157 19.903 1.00 92.25 90 VAL A O 1
ATOM 734 N N . ALA A 1 91 ? -13.991 -1.581 21.182 1.00 93.69 91 ALA A N 1
ATOM 735 C CA . ALA A 1 91 ? -14.715 -2.325 20.153 1.00 93.69 91 ALA A CA 1
ATOM 736 C C . ALA A 1 91 ? -14.961 -1.493 18.880 1.00 93.69 91 ALA A C 1
ATOM 738 O O . ALA A 1 91 ? -14.755 -1.996 17.776 1.00 93.69 91 ALA A O 1
ATOM 739 N N . ASP A 1 92 ? -15.329 -0.217 19.027 1.00 94.62 92 ASP A N 1
ATOM 740 C CA . ASP A 1 92 ? -15.577 0.685 17.897 1.00 94.62 92 ASP A CA 1
ATOM 741 C C . ASP A 1 92 ? -14.271 1.026 17.172 1.00 94.62 92 ASP A C 1
ATOM 743 O O . ASP A 1 92 ? -14.234 1.069 15.942 1.00 94.62 92 ASP A O 1
ATOM 747 N N . GLN A 1 93 ? -13.184 1.238 17.925 1.00 93.38 93 GLN A N 1
ATOM 748 C CA . GLN A 1 93 ? -11.857 1.490 17.356 1.00 93.38 93 GLN A CA 1
ATOM 749 C C . GLN A 1 93 ? -11.388 0.305 16.499 1.00 93.38 93 GLN A C 1
ATOM 751 O O . GLN A 1 93 ? -10.989 0.499 15.350 1.00 93.38 93 GLN A O 1
ATOM 756 N N . ILE A 1 94 ? -11.497 -0.921 17.024 1.00 93.75 94 ILE A N 1
ATOM 757 C CA . ILE A 1 94 ? -11.133 -2.151 16.305 1.00 93.75 94 ILE A CA 1
ATOM 758 C C . ILE A 1 94 ? -12.017 -2.319 15.067 1.00 93.75 94 ILE A C 1
ATOM 760 O O . ILE A 1 94 ? -11.502 -2.535 13.971 1.00 93.75 94 ILE A O 1
ATOM 764 N N . ALA A 1 95 ? -13.337 -2.167 15.199 1.00 95.62 95 ALA A N 1
ATOM 765 C CA . ALA A 1 95 ? -14.256 -2.288 14.068 1.00 95.62 95 ALA A CA 1
ATOM 766 C C . ALA A 1 95 ? -13.930 -1.283 12.947 1.00 95.62 95 ALA A C 1
ATOM 768 O O . ALA A 1 95 ? -13.926 -1.648 11.769 1.00 95.62 95 ALA A O 1
ATOM 769 N N . ALA A 1 96 ? -13.597 -0.040 13.305 1.00 95.38 96 ALA A N 1
ATOM 770 C CA . ALA A 1 96 ? -13.204 0.988 12.347 1.0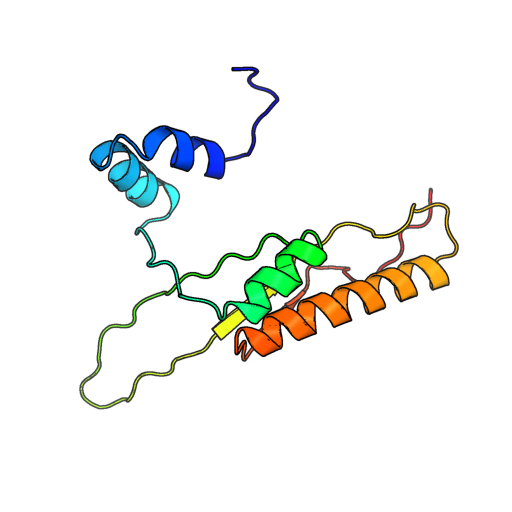0 95.38 96 ALA A CA 1
ATOM 771 C C . ALA A 1 96 ? -11.883 0.650 11.630 1.00 95.38 96 ALA A C 1
ATOM 773 O O . ALA A 1 96 ? -11.792 0.823 10.412 1.00 95.38 96 ALA A O 1
ATOM 774 N N . LEU A 1 97 ? -10.888 0.120 12.353 1.00 95.19 97 LEU A N 1
ATOM 775 C CA . LEU A 1 97 ? -9.623 -0.350 11.774 1.00 95.19 97 LEU A CA 1
ATOM 776 C C . LEU A 1 97 ? -9.845 -1.518 10.808 1.00 95.19 97 LEU A C 1
ATOM 778 O O . LEU A 1 97 ? -9.354 -1.482 9.683 1.00 95.19 97 LEU A O 1
ATOM 782 N N . HIS A 1 98 ? -10.636 -2.518 11.203 1.00 96.06 98 HIS A N 1
ATOM 783 C CA . HIS A 1 98 ? -10.982 -3.651 10.341 1.00 96.06 98 HIS A CA 1
ATOM 784 C C . HIS A 1 98 ? -11.691 -3.205 9.058 1.00 96.06 98 HIS A C 1
ATOM 786 O O . HIS A 1 98 ? -11.342 -3.673 7.975 1.00 96.06 98 HIS A O 1
ATOM 792 N N . HIS A 1 99 ? -12.652 -2.284 9.163 1.00 96.69 99 HIS A N 1
ATOM 793 C CA . HIS A 1 99 ? -13.345 -1.739 7.999 1.00 96.69 99 HIS A CA 1
ATOM 794 C C . HIS A 1 99 ? -12.377 -1.017 7.052 1.00 96.69 99 HIS A C 1
ATOM 796 O O . HIS A 1 99 ? -12.384 -1.275 5.851 1.00 96.69 99 HIS A O 1
ATOM 802 N N . GLN A 1 100 ? -11.503 -0.155 7.582 1.00 95.44 100 GLN A N 1
ATOM 803 C CA . GLN A 1 100 ? -10.502 0.535 6.766 1.00 95.44 100 GLN A CA 1
ATOM 804 C C . GLN A 1 100 ? -9.533 -0.449 6.096 1.00 95.44 100 GLN A C 1
ATOM 806 O O . GLN A 1 100 ? -9.254 -0.313 4.906 1.00 95.44 100 GLN A O 1
ATOM 811 N N . MET A 1 101 ? -9.050 -1.458 6.828 1.00 96.31 101 MET A N 1
ATOM 812 C CA . MET A 1 101 ? -8.159 -2.472 6.261 1.00 96.31 101 MET A CA 1
ATOM 813 C C . MET A 1 101 ? -8.842 -3.274 5.158 1.00 96.31 101 MET A C 1
ATOM 815 O O . MET A 1 101 ? -8.193 -3.559 4.159 1.00 96.31 101 MET A O 1
ATOM 819 N N . GLY A 1 102 ? -10.135 -3.587 5.289 1.00 96.88 102 GLY A N 1
ATOM 820 C CA . GLY A 1 102 ? -10.913 -4.223 4.221 1.00 96.88 102 GLY A CA 1
ATOM 821 C C . GLY A 1 102 ? -10.851 -3.430 2.914 1.00 96.88 102 GLY A C 1
ATOM 822 O O . GLY A 1 102 ? -10.488 -3.976 1.878 1.00 96.88 102 GLY A O 1
ATOM 823 N N . LEU A 1 103 ? -11.075 -2.116 2.984 1.00 97.12 103 LEU A N 1
ATOM 824 C CA . LEU A 1 103 ? -11.007 -1.235 1.814 1.00 97.12 103 LEU A CA 1
ATOM 825 C C . LEU A 1 103 ? -9.597 -1.173 1.204 1.00 97.12 103 LEU A C 1
ATOM 827 O O . LEU A 1 103 ? -9.441 -1.163 -0.016 1.00 97.12 103 LEU A O 1
ATOM 831 N N . PHE A 1 104 ? -8.551 -1.152 2.033 1.00 97.31 104 PHE A N 1
ATOM 832 C CA . PHE A 1 104 ? -7.169 -1.159 1.543 1.00 97.31 104 PHE A CA 1
ATOM 833 C C . PHE A 1 104 ? -6.774 -2.510 0.933 1.00 97.31 104 PHE A C 1
ATOM 835 O O . PHE A 1 104 ? -6.042 -2.553 -0.058 1.00 97.31 104 PHE A O 1
ATOM 842 N N . LEU A 1 105 ? -7.281 -3.611 1.492 1.00 97.25 105 LEU A N 1
ATOM 843 C CA . LEU A 1 105 ? -7.120 -4.959 0.952 1.00 97.25 105 LEU A CA 1
ATOM 844 C C . LEU A 1 105 ? -7.794 -5.093 -0.415 1.00 97.25 105 LEU A C 1
ATOM 846 O O . LEU A 1 105 ? -7.200 -5.691 -1.311 1.00 97.25 105 LEU A O 1
ATOM 850 N N . ASP A 1 106 ? -8.966 -4.485 -0.610 1.00 97.12 106 ASP A N 1
ATOM 851 C CA . ASP A 1 106 ? -9.644 -4.458 -1.909 1.00 97.12 106 ASP A CA 1
ATOM 852 C C . ASP A 1 106 ? -8.790 -3.745 -2.969 1.00 97.12 106 ASP A C 1
ATOM 854 O O . ASP A 1 106 ? -8.580 -4.280 -4.061 1.00 97.12 106 ASP A O 1
ATOM 858 N N . VAL A 1 107 ? -8.211 -2.584 -2.633 1.00 97.62 107 VAL A N 1
ATOM 859 C CA . VAL A 1 107 ? -7.275 -1.866 -3.520 1.00 97.62 107 VAL A CA 1
ATOM 860 C C . VAL A 1 107 ? -6.040 -2.722 -3.822 1.00 97.62 107 VAL A C 1
ATOM 862 O O . VAL A 1 107 ? -5.628 -2.839 -4.976 1.00 97.62 107 VAL A O 1
ATOM 865 N N . ALA A 1 108 ? -5.451 -3.377 -2.817 1.00 97.31 108 ALA A N 1
ATOM 866 C CA . ALA A 1 108 ? -4.316 -4.277 -3.028 1.00 97.31 108 ALA A CA 1
ATOM 867 C C . ALA A 1 108 ? -4.677 -5.469 -3.938 1.00 97.31 108 ALA A C 1
ATOM 869 O O . ALA A 1 108 ? -3.874 -5.866 -4.790 1.00 97.31 108 ALA A O 1
ATOM 870 N N . GLY A 1 109 ? -5.895 -6.000 -3.807 1.00 96.62 109 GLY A N 1
ATOM 871 C CA . GLY A 1 109 ? -6.447 -7.036 -4.677 1.00 96.62 109 GLY A CA 1
ATOM 872 C C . GLY A 1 109 ? -6.574 -6.572 -6.128 1.00 96.62 109 GLY A C 1
ATOM 873 O O . GLY A 1 109 ? -6.117 -7.269 -7.034 1.00 96.62 109 GLY A O 1
ATOM 874 N N . GLN A 1 110 ? -7.093 -5.361 -6.358 1.00 96.19 110 GLN A N 1
ATOM 875 C CA . GLN A 1 110 ? -7.146 -4.740 -7.691 1.00 96.19 110 GLN A CA 1
ATOM 876 C C . GLN A 1 110 ? -5.741 -4.540 -8.285 1.00 96.19 110 GLN A C 1
ATOM 878 O O . GLN A 1 110 ? -5.527 -4.746 -9.479 1.00 96.19 110 GLN A O 1
ATOM 883 N N . CYS A 1 111 ? -4.749 -4.228 -7.448 1.00 96.38 111 CYS A N 1
ATOM 884 C CA . CYS A 1 111 ? -3.337 -4.152 -7.831 1.00 96.38 111 CYS A CA 1
ATOM 885 C C . CYS A 1 111 ? -2.691 -5.527 -8.109 1.00 96.38 111 CYS A C 1
ATOM 887 O O . CYS A 1 111 ? -1.511 -5.583 -8.473 1.00 96.38 111 CYS A O 1
ATOM 889 N N . GLY A 1 112 ? -3.407 -6.642 -7.941 1.00 96.12 112 GLY A N 1
ATOM 890 C CA . GLY A 1 112 ? -2.899 -7.997 -8.169 1.00 96.12 112 GLY A CA 1
ATOM 891 C C . GLY A 1 112 ? -1.833 -8.435 -7.163 1.00 96.12 112 GLY A C 1
ATOM 892 O O . GLY A 1 112 ? -0.939 -9.206 -7.516 1.00 96.12 112 GLY A O 1
ATOM 893 N N . VAL A 1 113 ? -1.873 -7.908 -5.937 1.00 97.75 113 VAL A N 1
ATOM 894 C CA . VAL A 1 113 ? -0.967 -8.304 -4.851 1.00 97.75 113 VAL A CA 1
ATOM 895 C C . VAL A 1 113 ? -1.177 -9.780 -4.494 1.00 97.75 113 VAL A C 1
ATOM 897 O O . VAL A 1 113 ? -2.303 -10.246 -4.359 1.00 97.75 113 VAL A O 1
ATOM 900 N N . ASN A 1 114 ? -0.081 -10.525 -4.326 1.00 97.69 114 ASN A N 1
ATOM 901 C CA . ASN A 1 114 ? -0.106 -11.938 -3.941 1.00 97.69 114 ASN A CA 1
ATOM 902 C C . ASN A 1 114 ? 0.076 -12.137 -2.434 1.00 97.69 114 ASN A C 1
ATOM 904 O O . ASN A 1 114 ? -0.506 -13.050 -1.858 1.00 97.69 114 ASN A O 1
ATOM 908 N N . ILE A 1 115 ? 0.924 -11.315 -1.813 1.00 97.94 115 ILE A N 1
ATOM 909 C CA . ILE A 1 115 ? 1.223 -11.358 -0.380 1.00 97.94 115 ILE A CA 1
ATOM 910 C C . ILE A 1 115 ? 1.053 -9.953 0.166 1.00 97.94 115 ILE A C 1
ATOM 912 O O . ILE A 1 115 ? 1.615 -9.013 -0.393 1.00 97.94 115 ILE A O 1
ATOM 916 N N . ILE A 1 116 ? 0.323 -9.815 1.268 1.00 97.81 116 ILE A N 1
ATOM 917 C CA . ILE A 1 116 ? 0.134 -8.529 1.926 1.00 97.81 116 ILE A CA 1
ATOM 918 C C . ILE A 1 116 ? 0.650 -8.558 3.360 1.00 97.81 116 ILE A C 1
ATOM 920 O O . ILE A 1 116 ? 0.531 -9.571 4.047 1.00 97.81 116 ILE A O 1
ATOM 924 N N . CYS A 1 117 ? 1.232 -7.445 3.793 1.00 97.69 117 CYS A N 1
ATOM 925 C CA . CYS A 1 117 ? 1.685 -7.232 5.158 1.00 97.69 117 CYS A CA 1
ATOM 926 C C . CYS A 1 117 ? 1.025 -5.972 5.727 1.00 97.69 117 CYS A C 1
ATOM 928 O O . CYS A 1 117 ? 0.980 -4.935 5.058 1.00 97.69 117 CYS A O 1
ATOM 930 N N . LEU A 1 118 ? 0.519 -6.080 6.953 1.00 96.38 118 LEU A N 1
ATOM 931 C CA . LEU A 1 118 ? -0.018 -4.969 7.735 1.00 96.38 118 LEU A CA 1
ATOM 932 C C . LEU A 1 118 ? 1.024 -4.540 8.772 1.00 96.38 118 LEU A C 1
ATOM 934 O O . LEU A 1 118 ? 1.895 -5.331 9.139 1.00 96.38 118 LEU A O 1
ATOM 938 N N . GLN A 1 119 ? 0.931 -3.302 9.252 1.00 94.19 119 GLN A N 1
ATOM 939 C CA . GLN A 1 119 ? 1.805 -2.823 10.322 1.00 94.19 119 GLN A CA 1
ATOM 940 C C . GLN A 1 119 ? 1.638 -3.634 11.619 1.00 94.19 119 GLN A C 1
ATOM 942 O O . GLN A 1 119 ? 0.613 -4.277 11.860 1.00 94.19 119 GLN A O 1
ATOM 947 N N . GLU A 1 120 ? 2.660 -3.603 12.471 1.00 93.69 120 GLU A N 1
ATOM 948 C CA . GLU A 1 120 ? 2.573 -4.178 13.813 1.00 93.69 120 GLU A CA 1
ATOM 949 C C . GLU A 1 120 ? 1.401 -3.563 14.594 1.00 93.69 120 GLU A C 1
ATOM 951 O O . GLU A 1 120 ? 1.076 -2.389 14.408 1.00 93.69 120 GLU A O 1
ATOM 956 N N . ALA A 1 121 ? 0.750 -4.371 15.441 1.00 89.12 121 ALA A N 1
ATOM 957 C CA . ALA A 1 121 ? -0.374 -3.949 16.280 1.00 89.12 121 ALA A CA 1
ATOM 958 C C . ALA A 1 121 ? -1.516 -3.243 15.510 1.00 89.12 121 ALA A C 1
ATOM 960 O O . ALA A 1 121 ? -2.259 -2.444 16.075 1.00 89.12 121 ALA A O 1
ATOM 961 N N . TRP A 1 122 ? -1.698 -3.543 14.214 1.00 89.88 122 TRP A N 1
ATOM 962 C CA . TRP A 1 122 ? -2.677 -2.852 13.360 1.00 89.88 122 TRP A CA 1
ATOM 963 C C . TRP A 1 122 ? -4.130 -2.941 13.854 1.00 89.88 122 TRP A C 1
ATOM 965 O O . TRP A 1 122 ? -4.936 -2.081 13.504 1.00 89.88 122 TRP A O 1
ATOM 975 N N . SER A 1 123 ? -4.471 -3.976 14.629 1.00 85.25 123 SER A N 1
ATOM 976 C CA . SER A 1 123 ? -5.807 -4.206 15.193 1.00 85.25 123 SER A CA 1
ATOM 977 C C . SER A 1 123 ? -5.918 -3.816 16.669 1.00 85.25 123 SER A C 1
ATOM 979 O O . SER A 1 123 ? -6.934 -4.115 17.294 1.00 85.25 123 SER A O 1
ATOM 981 N N . GLU A 1 124 ? -4.885 -3.224 17.268 1.00 79.75 124 GLU A N 1
ATOM 982 C CA . GLU A 1 124 ? -4.923 -2.846 18.679 1.00 79.75 124 GLU A CA 1
ATOM 983 C C . GLU A 1 124 ? -5.602 -1.485 18.859 1.00 79.75 124 GLU A C 1
ATOM 985 O O . GLU A 1 124 ? -5.263 -0.496 18.208 1.00 79.75 124 GLU A O 1
ATOM 990 N N . ALA A 1 125 ? -6.577 -1.432 19.769 1.00 71.88 125 ALA A N 1
ATOM 991 C CA . ALA A 1 125 ? -7.123 -0.171 20.247 1.00 71.88 125 ALA A CA 1
ATOM 992 C C . ALA A 1 125 ? -6.264 0.345 21.397 1.00 71.88 125 ALA A C 1
ATOM 994 O O . ALA A 1 125 ? -5.951 -0.389 22.337 1.00 71.88 125 ALA A O 1
ATOM 995 N N . VAL A 1 126 ? -5.939 1.630 21.355 1.00 68.31 126 VAL A N 1
ATOM 996 C CA . VAL A 1 126 ? -5.197 2.276 22.43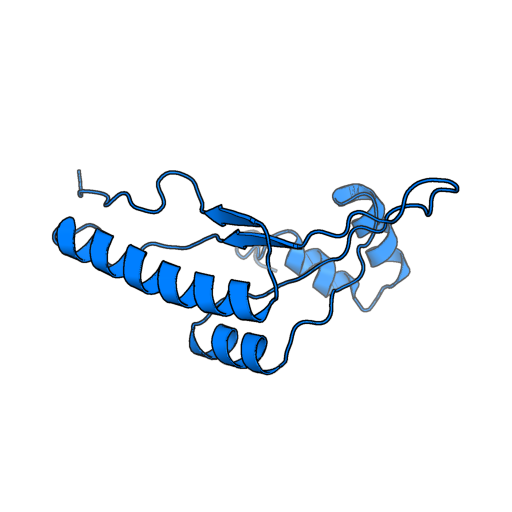3 1.00 68.31 126 VAL A CA 1
ATOM 997 C C . VAL A 1 126 ? -6.214 2.833 23.422 1.00 68.31 126 VAL A C 1
ATOM 999 O O . VAL A 1 126 ? -7.013 3.701 23.069 1.00 68.31 126 VAL A O 1
ATOM 1002 N N . ASN A 1 127 ? -6.200 2.335 24.660 1.00 59.50 127 ASN A N 1
ATOM 1003 C CA . ASN A 1 127 ? -6.911 2.994 25.754 1.00 59.50 127 ASN A CA 1
ATOM 1004 C C . ASN A 1 127 ? -6.164 4.285 26.121 1.00 59.50 127 ASN A C 1
ATOM 1006 O O . ASN A 1 127 ? -4.930 4.268 26.164 1.00 59.50 127 ASN A O 1
ATOM 1010 N N . PRO A 1 128 ? -6.861 5.392 26.424 1.00 58.44 128 PRO A N 1
ATOM 1011 C CA . PRO A 1 128 ? -6.204 6.526 27.050 1.00 58.44 128 PRO A CA 1
ATOM 1012 C C . PRO A 1 128 ? -5.698 6.063 28.424 1.00 58.44 128 PRO A C 1
ATOM 1014 O O . PRO A 1 128 ? -6.478 5.501 29.197 1.00 58.44 128 PRO A O 1
ATOM 1017 N N . LEU A 1 129 ? -4.399 6.241 28.681 1.00 53.72 129 LEU A N 1
ATOM 1018 C CA . LEU A 1 129 ? -3.819 6.111 30.022 1.00 53.72 129 LEU A CA 1
ATOM 1019 C C . LEU A 1 129 ? -4.442 7.131 30.983 1.00 53.72 129 LEU A C 1
ATOM 1021 O O . LEU A 1 129 ? -4.720 8.266 30.528 1.00 53.72 129 LEU A O 1
#

Foldseek 3Di:
DPPPPDPPCVVVLVVCVVPPVSNQVSCCVPVNGDFDWDDADPVLVVLCVVLVHDDTGTDDDDDDDDPDDDPDAAEAEDDDDFPDDLCDPLVVSLVRLVVSVVSVVVSCVSRVHPYYDYDPCSRGRHHDD

pLDDT: mean 89.12, std 11.39, range [45.47, 97.94]

Sequence (129 aa):
MNPWEENGLDQFSETLESDSYGLEAFCRLFYGKRLDVLSIPEDAYQTAERLDLKLKAYRFPSVPEQLRSPRLIRIGAIQNKLVLPTSRPVADQIAALHHQMGLFLDVAGQCGVNIICLQEAWSEAVNPL

InterPro domains:
  IPR036526 Carbon-nitrogen hydrolase superfamily [G3DSA:3.60.110.10] (9-128)